Protein AF-V5GHU6-F1 (afdb_monomer)

Mean predicted aligned error: 16.58 Å

Nearest PDB structures (foldseek):
  4jyo-assembly1_X  TM=9.599E-01  e=1.007E-04  Homo sapiens
  8vgp-assembly1_A  TM=9.222E-01  e=4.094E-04  Homo sapiens
  4jzc-assembly1_A  TM=9.199E-01  e=6.818E-04  Homo sapiens
  1z3u-assembly4_D  TM=8.902E-01  e=5.631E-04  Homo sapiens
  1lwu-assembly1_B  TM=5.736E-01  e=3.869E-05  Petromyzon marinus

Radius of gyration: 24.35 Å; Cα contacts (8 Å, |Δi|>4): 112; chains: 1; bounding box: 79×39×60 Å

Organism: Anoplophora glabripennis (NCBI:txid217634)

Solvent-accessible surface area (backbone atoms only — not comparable to full-atom values): 7922 Å² total; per-residue (Å²): 118,66,67,63,52,51,51,53,50,50,54,50,50,53,53,49,53,53,51,51,53,50,53,54,53,53,59,64,66,67,61,71,80,80,75,76,76,82,77,68,59,84,60,90,56,95,90,52,90,57,83,59,77,68,74,73,76,78,78,69,82,79,55,37,55,42,32,45,50,41,36,74,72,68,50,64,68,63,44,78,44,66,27,32,39,96,86,51,93,62,68,45,79,37,46,28,40,30,68,67,93,79,29,26,42,67,55,89,79,88,84,88,81,74,87,68,90,78,94,65,80,91,131

Sequence (123 aa):
FEKTKLEYINTKVQSIENMLKNIQAENKKSSLKVDGEVTCLKEETLGVRRSTCSKPPKSEKSYPKNCKEILRNGNNVSGIYDILPKYAEEPFPVLCDMEIKGGGWTHFQKRFDGSQDFYLGWR

Foldseek 3Di:
DVVVVVVVVVVVVVVVVVVVVVVVVVVVVPPPPPPPDQDFDFDDDDPDGDTDRDDDPPPPPQFAQFLQSVVVVVDQDWDWGWHDHPPDPDTDIFTWHRDPPNTRDTDPDDDDPPPDDPPDDDD

pLDDT: mean 79.35, std 19.79, range [37.47, 97.69]

InterPro domains:
  IPR002181 Fibrinogen, alpha/beta/gamma chain, C-terminal globular domain [PF00147] (64-122)
  IPR002181 Fibrinogen, alpha/beta/gamma chain, C-terminal globular domain [PS51406] (58-123)
  IPR014716 Fibrinogen, alpha/beta/gamma chain, C-terminal globular, subdomain 1 [G3DSA:3.90.215.10] (7-123)
  IPR036056 Fibrinogen-like, C-terminal [SSF56496] (60-123)
  IPR037579 Fibrinogen/angiopoietin-like [PTHR47221] (13-123)

Structure (mmCIF, N/CA/C/O backbone):
data_AF-V5GHU6-F1
#
_entry.id   AF-V5GHU6-F1
#
loop_
_atom_site.group_PDB
_atom_site.id
_atom_site.type_symbol
_atom_site.label_atom_id
_atom_site.label_alt_id
_atom_site.label_comp_id
_atom_site.label_asym_id
_atom_site.label_entity_id
_atom_site.label_seq_id
_atom_site.pdbx_PDB_ins_code
_atom_site.Cartn_x
_atom_site.Cartn_y
_atom_site.Cartn_z
_atom_site.occupancy
_atom_site.B_iso_or_equiv
_atom_site.auth_seq_id
_atom_site.auth_comp_id
_atom_site.auth_asym_id
_atom_site.auth_atom_id
_atom_site.pdbx_PDB_model_num
ATOM 1 N N . PHE A 1 1 ? -35.943 26.675 1.323 1.00 55.94 1 PHE A N 1
ATOM 2 C CA . PHE A 1 1 ? -35.058 25.870 0.456 1.00 55.94 1 PHE A CA 1
ATOM 3 C C . PHE A 1 1 ? -33.567 26.158 0.669 1.00 55.94 1 PHE A C 1
ATOM 5 O O . PHE A 1 1 ? -32.801 25.208 0.726 1.00 55.94 1 PHE A O 1
ATOM 12 N N . GLU A 1 2 ? -33.120 27.410 0.850 1.00 59.25 2 GLU A N 1
ATOM 13 C CA . GLU A 1 2 ? -31.698 27.705 1.154 1.00 59.25 2 GLU A CA 1
ATOM 14 C C . GLU A 1 2 ? -31.262 27.360 2.585 1.00 59.25 2 GLU A C 1
ATOM 16 O O . GLU A 1 2 ? -30.179 26.810 2.771 1.00 59.25 2 GLU A O 1
ATOM 21 N N . LYS A 1 3 ? -32.116 27.603 3.592 1.00 59.09 3 LYS A N 1
ATOM 22 C CA . LYS A 1 3 ? -31.799 27.314 5.005 1.00 59.09 3 LYS A CA 1
ATOM 23 C C . LYS A 1 3 ? -31.449 25.839 5.248 1.00 59.09 3 LYS A C 1
ATOM 25 O O . LYS A 1 3 ? -30.462 25.548 5.908 1.00 59.09 3 LYS A O 1
ATOM 30 N N . THR A 1 4 ? -32.164 24.922 4.599 1.00 76.38 4 THR A N 1
ATOM 31 C CA . THR A 1 4 ? -31.916 23.473 4.684 1.00 76.38 4 THR A CA 1
ATOM 32 C C . THR A 1 4 ? -30.618 23.043 3.996 1.00 76.38 4 THR A C 1
ATOM 34 O O . THR A 1 4 ? -29.968 22.095 4.429 1.00 76.38 4 THR A O 1
ATOM 37 N N . LYS A 1 5 ? -30.197 23.742 2.931 1.00 83.56 5 LYS A N 1
ATOM 38 C CA . LYS A 1 5 ? -28.916 23.475 2.259 1.00 83.56 5 LYS A CA 1
ATOM 39 C C . LYS A 1 5 ? -27.741 23.978 3.099 1.00 83.56 5 LYS A C 1
ATOM 41 O O . LYS A 1 5 ? -26.719 23.305 3.166 1.00 83.56 5 LYS A O 1
ATOM 46 N N . LEU A 1 6 ? -27.907 25.120 3.767 1.00 85.00 6 LEU A N 1
ATOM 47 C CA . LEU A 1 6 ? -26.911 25.667 4.686 1.00 85.00 6 LEU A CA 1
ATOM 48 C C . LEU A 1 6 ? -26.750 24.791 5.937 1.00 85.00 6 LEU A C 1
ATOM 50 O O . LEU A 1 6 ? -25.629 24.518 6.348 1.00 85.00 6 LEU A O 1
ATOM 54 N N . GLU A 1 7 ? -27.846 24.271 6.489 1.00 87.06 7 GLU A N 1
ATOM 55 C CA . GLU A 1 7 ? -27.813 23.286 7.579 1.00 87.06 7 GLU A CA 1
ATOM 56 C C . GLU A 1 7 ? -27.128 21.980 7.151 1.00 87.06 7 GLU A C 1
ATOM 58 O O . GLU A 1 7 ? -26.294 21.443 7.882 1.00 87.06 7 GLU A O 1
ATOM 63 N N . TYR A 1 8 ? -27.397 21.496 5.936 1.00 82.69 8 TYR A N 1
ATOM 64 C CA . TYR A 1 8 ? -26.708 20.328 5.384 1.00 82.69 8 TYR A CA 1
ATOM 65 C C . TYR A 1 8 ? -25.201 20.568 5.197 1.00 82.69 8 TYR A C 1
ATOM 67 O O . TYR A 1 8 ? -24.385 19.712 5.526 1.00 82.69 8 TYR A O 1
ATOM 75 N N . ILE A 1 9 ? -24.805 21.746 4.717 1.00 92.31 9 ILE A N 1
ATOM 76 C CA . ILE A 1 9 ? -23.388 22.107 4.596 1.00 92.31 9 ILE A CA 1
ATOM 77 C C . ILE A 1 9 ? -22.741 22.203 5.982 1.00 92.31 9 ILE A C 1
ATOM 79 O O . ILE A 1 9 ? -21.690 21.608 6.195 1.00 92.31 9 ILE A O 1
ATOM 83 N N . ASN A 1 10 ? -23.386 22.859 6.947 1.00 87.69 10 ASN A N 1
ATOM 84 C CA . ASN A 1 10 ? -22.852 23.010 8.302 1.00 87.69 10 ASN A CA 1
ATOM 85 C C . ASN A 1 10 ? -22.694 21.662 9.017 1.00 87.69 10 ASN A C 1
ATOM 87 O O . ASN A 1 10 ? -21.665 21.416 9.640 1.00 87.69 10 ASN A O 1
ATOM 91 N N . THR A 1 11 ? -23.661 20.753 8.875 1.00 91.12 11 THR A N 1
ATOM 92 C CA . THR A 1 11 ? -23.559 19.394 9.435 1.00 91.12 11 THR A CA 1
ATOM 93 C C . THR A 1 11 ? -22.432 18.586 8.784 1.00 91.12 11 THR A C 1
ATOM 95 O O . THR A 1 11 ? -21.714 17.858 9.473 1.00 91.12 11 THR A O 1
ATOM 98 N N . LYS A 1 12 ? -22.200 18.749 7.474 1.00 93.56 12 LYS A N 1
ATOM 99 C CA . LYS A 1 12 ? -21.057 18.131 6.783 1.00 93.56 12 LYS A CA 1
ATOM 100 C C . LYS A 1 12 ? -19.718 18.732 7.209 1.00 93.56 12 LYS A C 1
ATOM 102 O O . LYS A 1 12 ? -18.782 17.973 7.441 1.00 93.56 12 LYS A O 1
ATOM 107 N N . VAL A 1 13 ? -19.633 20.052 7.376 1.00 95.06 13 VAL A N 1
ATOM 108 C CA . VAL A 1 13 ? -18.430 20.738 7.878 1.00 95.06 13 VAL A CA 1
ATOM 109 C C . VAL A 1 13 ? -18.094 20.268 9.293 1.00 95.06 13 VAL A C 1
ATOM 111 O O . VAL A 1 1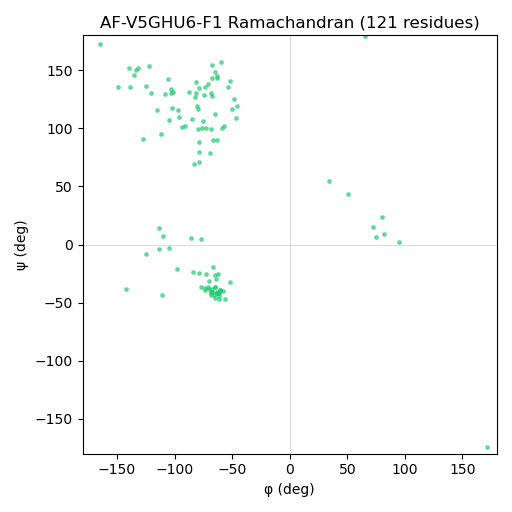3 ? -16.967 19.850 9.535 1.00 95.06 13 VAL A O 1
ATOM 114 N N . GLN A 1 14 ? -19.076 20.200 10.194 1.00 90.25 14 GLN A N 1
ATOM 115 C CA . GLN A 1 14 ? -18.879 19.690 11.557 1.00 90.25 14 GLN A CA 1
ATOM 116 C C . GLN A 1 14 ? -18.411 18.228 11.575 1.00 90.25 14 GLN A C 1
ATOM 118 O O . GLN A 1 14 ? -17.552 17.848 12.369 1.00 90.25 14 GLN A O 1
ATOM 123 N N . SER A 1 15 ? -18.943 17.392 10.678 1.00 92.38 15 SER A N 1
ATOM 124 C CA . SER A 1 15 ? -18.485 16.008 10.527 1.00 92.38 15 SER A CA 1
ATOM 125 C C . SER A 1 15 ? -17.021 15.934 10.072 1.00 92.38 15 SER A C 1
ATOM 127 O O . SER A 1 15 ? -16.260 15.132 10.616 1.00 92.38 15 SER A O 1
ATOM 129 N N . ILE A 1 16 ? -16.609 16.797 9.138 1.00 93.44 16 ILE A N 1
ATOM 130 C CA . ILE A 1 16 ? -15.219 16.899 8.671 1.00 93.44 16 ILE A CA 1
ATOM 131 C C . ILE A 1 16 ? -14.298 17.399 9.792 1.00 93.44 16 ILE A C 1
ATOM 133 O O . ILE A 1 16 ? -13.237 16.819 10.011 1.00 93.44 16 ILE A O 1
ATOM 137 N N . GLU A 1 17 ? -14.709 18.414 10.552 1.00 94.19 17 GLU A N 1
ATOM 138 C CA . GLU A 1 17 ? -13.943 18.934 11.693 1.00 94.19 17 GLU A CA 1
ATOM 139 C C . GLU A 1 17 ? -13.725 17.875 12.778 1.00 94.19 17 GLU A C 1
ATOM 141 O O . GLU A 1 17 ? -12.642 17.782 13.357 1.00 94.19 17 GLU A O 1
ATOM 146 N N . ASN A 1 18 ? -14.731 17.039 13.039 1.00 88.00 18 ASN A N 1
ATOM 147 C CA . ASN A 1 18 ? -14.615 15.952 14.007 1.00 88.00 18 ASN A CA 1
ATOM 148 C C . ASN A 1 18 ? -13.677 14.844 13.512 1.00 88.00 18 ASN A C 1
ATOM 150 O O . ASN A 1 18 ? -12.875 14.332 14.293 1.00 88.00 18 ASN A O 1
ATOM 154 N N . MET A 1 19 ? -13.708 14.523 12.215 1.00 87.94 19 MET A N 1
ATOM 155 C CA . MET A 1 19 ? -12.727 13.609 11.621 1.00 87.94 19 MET A CA 1
ATOM 156 C C . MET A 1 19 ? -11.302 14.177 11.701 1.00 87.94 19 MET A C 1
ATOM 158 O O . MET A 1 19 ? -10.384 13.455 12.083 1.00 87.94 19 MET A O 1
ATOM 162 N N . LEU A 1 20 ? -11.113 15.477 11.443 1.00 91.62 20 LEU A N 1
ATOM 163 C CA . LEU A 1 20 ? -9.809 16.142 11.569 1.00 91.62 20 LEU A CA 1
ATOM 164 C C . LEU A 1 20 ? -9.269 16.107 13.004 1.00 91.62 20 LEU A C 1
ATOM 166 O O . LEU A 1 20 ? -8.085 15.833 13.202 1.00 91.62 20 LEU A O 1
ATOM 170 N N . LYS A 1 21 ? -10.123 16.326 14.011 1.00 88.25 21 LYS A N 1
ATOM 171 C CA . LYS A 1 21 ? -9.736 16.226 15.430 1.00 88.25 21 LYS A CA 1
ATOM 172 C C . LYS A 1 21 ? -9.250 14.823 15.794 1.00 88.25 21 LYS A C 1
ATOM 174 O O . LYS A 1 21 ? -8.258 14.692 16.510 1.00 88.25 21 LYS A O 1
ATOM 179 N N . ASN A 1 22 ? -9.900 13.786 15.269 1.00 78.00 22 ASN A N 1
ATOM 180 C CA . ASN A 1 22 ? -9.503 12.400 15.513 1.00 78.00 22 ASN A CA 1
ATOM 181 C C . ASN A 1 22 ? -8.159 12.071 14.844 1.00 78.00 22 ASN A C 1
ATOM 183 O O . ASN A 1 22 ? -7.273 11.534 15.504 1.00 78.00 22 ASN A O 1
ATOM 187 N N . ILE A 1 23 ? -7.950 12.500 13.595 1.00 80.62 23 ILE A N 1
ATOM 188 C CA . ILE A 1 23 ? -6.672 12.326 12.879 1.00 80.62 23 ILE A CA 1
ATOM 189 C C . ILE A 1 23 ? -5.525 13.048 13.610 1.00 80.62 23 ILE A C 1
ATOM 191 O O . ILE A 1 23 ? -4.426 12.513 13.757 1.00 80.62 23 ILE A O 1
ATOM 195 N N . GLN A 1 24 ? -5.763 14.260 14.120 1.00 84.56 24 GLN A N 1
ATOM 196 C CA . GLN A 1 24 ? -4.772 14.991 14.920 1.00 84.56 24 GLN A CA 1
ATOM 197 C C . GLN A 1 24 ? -4.452 14.285 16.247 1.00 84.56 24 GLN A C 1
ATOM 199 O O . GLN A 1 24 ? -3.296 14.279 16.677 1.00 84.56 24 GLN A O 1
ATOM 204 N N . ALA A 1 25 ? -5.447 13.667 16.889 1.00 72.25 25 ALA A N 1
ATOM 205 C CA . ALA A 1 25 ? -5.247 12.889 18.109 1.00 72.25 25 ALA A CA 1
ATOM 206 C C . ALA A 1 25 ? -4.436 11.604 17.852 1.00 72.25 25 ALA A C 1
ATOM 208 O O . ALA A 1 25 ? -3.565 11.259 18.654 1.00 72.25 25 ALA A O 1
ATOM 209 N N . GLU A 1 26 ? -4.660 10.936 16.719 1.00 67.31 26 GLU A N 1
ATOM 210 C CA . GLU A 1 26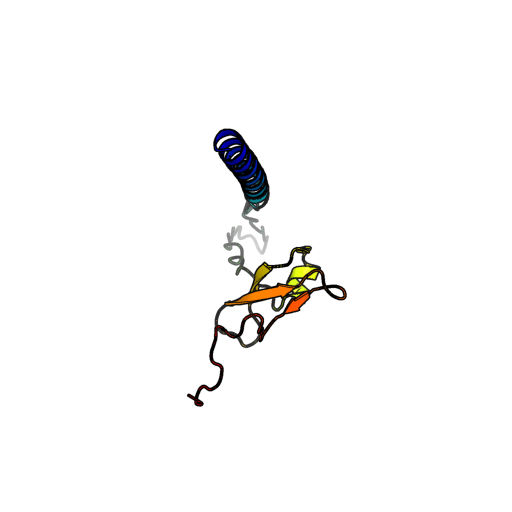 ? -3.901 9.752 16.300 1.00 67.31 26 GLU A CA 1
ATOM 211 C C . GLU A 1 26 ? -2.445 10.093 15.947 1.00 67.31 26 GLU A C 1
ATOM 213 O O . GLU A 1 26 ? -1.526 9.426 16.426 1.00 67.31 26 GLU A O 1
ATOM 218 N N . ASN A 1 27 ? -2.206 11.206 15.247 1.00 60.78 27 ASN A N 1
ATOM 219 C CA . ASN A 1 27 ? -0.854 11.703 14.956 1.00 60.78 27 ASN A CA 1
ATOM 220 C C . ASN A 1 27 ? -0.075 12.123 16.218 1.00 60.78 27 ASN A C 1
ATOM 222 O O . ASN A 1 27 ? 1.153 12.063 16.251 1.00 60.78 27 ASN A O 1
ATOM 226 N N . LYS A 1 28 ? -0.766 12.508 17.300 1.00 62.38 28 LYS A N 1
ATOM 227 C CA . LYS A 1 28 ? -0.132 12.768 18.605 1.00 62.38 28 LYS A CA 1
ATOM 228 C C . LYS A 1 28 ? 0.317 11.474 19.298 1.00 62.38 28 LYS A C 1
ATOM 230 O O . LYS A 1 28 ? 1.255 11.501 20.093 1.00 62.38 28 LYS A O 1
ATOM 235 N N . LYS A 1 29 ? -0.327 10.344 18.985 1.00 59.97 29 LYS A N 1
ATOM 236 C CA . LYS A 1 29 ? -0.016 9.012 19.526 1.00 59.97 29 LYS A CA 1
ATOM 237 C C . LYS A 1 29 ? 1.116 8.314 18.758 1.00 59.97 29 LYS A C 1
ATOM 239 O O . LYS A 1 29 ? 1.805 7.486 19.343 1.00 59.97 29 LYS A O 1
ATOM 244 N N . SER A 1 30 ? 1.351 8.685 17.494 1.00 47.91 30 SER A N 1
ATOM 245 C CA . SER A 1 30 ? 2.454 8.176 16.662 1.00 47.91 30 SER A CA 1
ATOM 246 C C . SER A 1 30 ? 3.778 8.930 16.830 1.00 47.91 30 SER A C 1
ATOM 248 O O . SER A 1 30 ? 4.742 8.614 16.130 1.00 47.91 30 SER A O 1
ATOM 250 N N . SER A 1 31 ? 3.871 9.882 17.769 1.00 40.56 31 SER A N 1
ATOM 251 C CA . SER A 1 31 ? 5.173 10.303 18.291 1.00 40.56 31 SER A CA 1
ATOM 252 C C . SER A 1 31 ? 5.741 9.148 19.116 1.00 40.56 31 SER A C 1
ATOM 254 O O . SER A 1 31 ? 5.635 9.098 20.342 1.00 40.56 31 SER A O 1
ATOM 256 N N . LEU A 1 32 ? 6.286 8.160 18.402 1.00 38.47 32 LEU A N 1
ATOM 257 C CA . LEU A 1 32 ? 7.293 7.254 18.919 1.00 38.47 32 LEU A CA 1
ATOM 258 C C . LEU A 1 32 ? 8.327 8.126 19.623 1.00 38.47 32 LEU A C 1
ATOM 260 O O . LEU A 1 32 ? 9.072 8.866 18.980 1.00 38.47 32 LEU A O 1
ATOM 264 N N . LYS A 1 33 ? 8.342 8.054 20.952 1.00 38.16 33 LYS A N 1
ATOM 265 C CA . LYS A 1 33 ? 9.458 8.538 21.747 1.00 38.16 33 LYS A CA 1
ATOM 266 C C . LYS A 1 33 ? 10.691 7.788 21.262 1.00 38.16 33 LYS A C 1
ATOM 268 O O . LYS A 1 33 ? 10.876 6.620 21.591 1.00 38.16 33 LYS A O 1
ATOM 273 N N . VAL A 1 34 ? 11.519 8.439 20.457 1.00 39.75 34 VAL A N 1
ATOM 274 C CA . VAL A 1 34 ? 12.909 8.017 20.301 1.00 39.75 34 VAL A CA 1
ATOM 275 C C . VAL A 1 34 ? 13.655 8.637 21.475 1.00 39.75 34 VAL A C 1
ATOM 277 O O . VAL A 1 34 ? 14.434 9.571 21.317 1.00 39.75 34 VAL A O 1
ATOM 280 N N . ASP A 1 35 ? 13.370 8.135 22.676 1.00 37.47 35 ASP A N 1
ATOM 281 C CA . ASP A 1 35 ? 14.224 8.377 23.832 1.00 37.47 35 ASP A CA 1
ATOM 282 C C . ASP A 1 35 ? 15.397 7.406 23.669 1.00 37.47 35 ASP A C 1
ATOM 284 O O . ASP A 1 35 ? 15.403 6.291 24.185 1.00 37.47 35 ASP A O 1
ATOM 288 N N . GLY A 1 36 ? 16.345 7.785 22.809 1.00 44.00 36 GLY A N 1
ATOM 289 C CA . GLY A 1 36 ? 17.577 7.039 22.602 1.00 44.00 36 GLY A CA 1
ATOM 290 C C . GLY A 1 36 ? 18.426 7.105 23.864 1.00 44.00 36 GLY A C 1
ATOM 291 O O . GLY A 1 36 ? 19.236 8.017 24.018 1.00 44.00 36 GLY A O 1
ATOM 292 N N . GLU A 1 37 ? 18.242 6.151 24.770 1.00 44.75 37 GLU A N 1
ATOM 293 C CA . GLU A 1 37 ? 19.165 5.925 25.873 1.00 44.75 37 GLU A CA 1
ATOM 294 C C . GLU A 1 37 ? 20.506 5.469 25.280 1.00 44.75 37 GLU A C 1
ATOM 296 O O . GLU A 1 37 ? 20.618 4.409 24.663 1.00 44.75 37 GLU A O 1
ATOM 301 N N . VAL A 1 38 ? 21.534 6.313 25.395 1.00 48.22 38 VAL A N 1
ATOM 302 C CA . VAL A 1 38 ? 22.900 5.955 25.004 1.00 48.22 38 VAL A CA 1
ATOM 303 C C . VAL A 1 38 ? 23.394 4.898 25.989 1.00 48.22 38 VAL A C 1
ATOM 305 O O . VAL A 1 38 ? 23.814 5.216 27.099 1.00 48.22 38 VAL A O 1
ATOM 308 N N . THR A 1 39 ? 23.341 3.627 25.601 1.00 50.19 39 THR A N 1
ATOM 309 C CA . THR A 1 39 ? 23.863 2.536 26.427 1.00 50.19 39 THR A CA 1
ATOM 310 C C . THR A 1 39 ? 25.381 2.462 26.279 1.00 50.19 39 THR A C 1
ATOM 312 O O . THR A 1 39 ? 25.902 1.904 25.312 1.00 50.19 39 THR A O 1
ATOM 315 N N . CYS A 1 40 ? 26.113 3.026 27.237 1.00 52.41 40 CYS A N 1
ATOM 316 C CA . CYS A 1 40 ? 27.557 2.834 27.344 1.00 52.41 40 CYS A CA 1
ATOM 317 C C . CYS A 1 40 ? 27.844 1.428 27.894 1.00 52.41 40 CYS A C 1
ATOM 319 O O . CYS A 1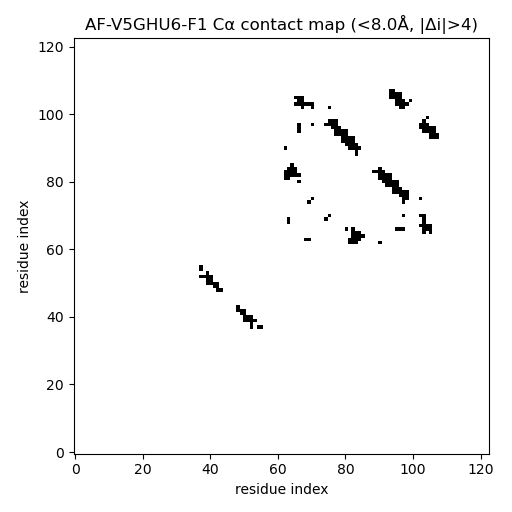 40 ? 27.664 1.186 29.089 1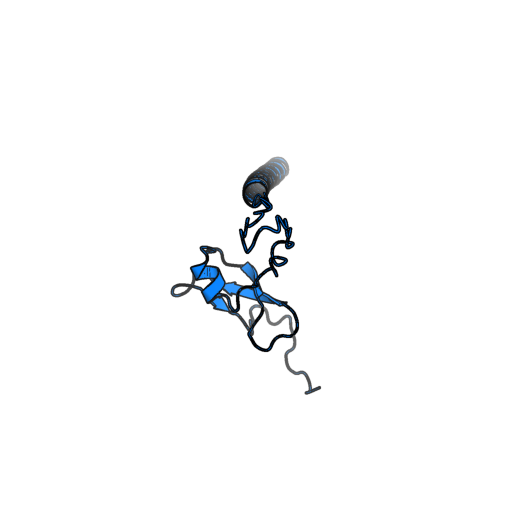.00 52.41 40 CYS A O 1
ATOM 321 N N . LEU A 1 41 ? 28.303 0.505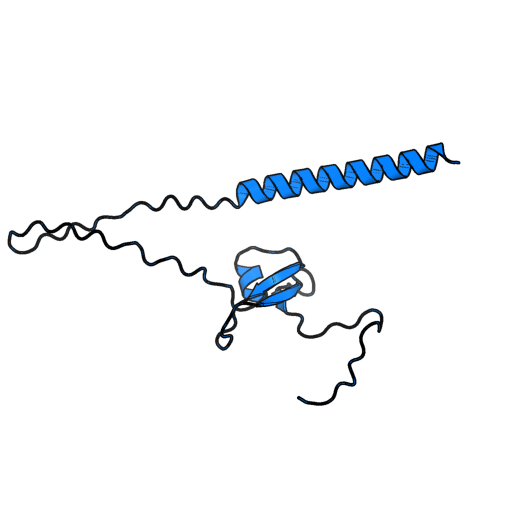 27.044 1.00 51.16 41 LEU A N 1
ATOM 322 C CA . LEU A 1 41 ? 28.837 -0.776 27.511 1.00 51.16 41 LEU A CA 1
ATOM 323 C C . LEU A 1 41 ? 30.151 -0.518 28.261 1.00 51.16 41 LEU A C 1
ATOM 325 O O . LEU A 1 41 ? 31.043 0.169 27.763 1.00 51.16 41 LEU A O 1
ATOM 329 N N . LYS A 1 42 ? 30.255 -1.043 29.483 1.00 56.50 42 LYS A N 1
ATOM 330 C CA . LYS A 1 42 ? 31.499 -1.049 30.258 1.00 56.50 42 LYS A CA 1
ATOM 331 C C . LYS A 1 42 ? 32.169 -2.402 30.031 1.00 56.50 42 LYS A C 1
ATOM 333 O O . LYS A 1 42 ? 31.661 -3.401 30.527 1.00 56.50 42 LYS A O 1
ATOM 338 N N . GLU A 1 43 ? 33.282 -2.439 29.307 1.00 53.62 43 GLU A N 1
ATOM 339 C CA . GLU A 1 43 ? 34.152 -3.620 29.255 1.00 53.62 43 GLU A CA 1
ATOM 340 C C . GLU A 1 43 ? 35.369 -3.397 30.157 1.00 53.62 43 GLU A C 1
ATOM 342 O O . GLU A 1 43 ? 36.015 -2.348 30.103 1.00 53.62 43 GLU A O 1
ATOM 347 N N . GLU A 1 44 ? 35.675 -4.374 31.012 1.00 53.41 44 GLU A N 1
ATOM 348 C CA . GLU A 1 44 ? 36.826 -4.339 31.913 1.00 53.41 44 GLU A CA 1
ATOM 349 C C . GLU A 1 44 ? 37.839 -5.401 31.468 1.00 53.41 44 GLU A C 1
ATOM 351 O O . GLU A 1 44 ? 37.731 -6.577 31.801 1.00 53.41 44 GLU A O 1
ATOM 356 N N . THR A 1 45 ? 38.829 -4.987 30.674 1.00 54.09 45 THR A N 1
ATOM 357 C CA . THR A 1 45 ? 39.961 -5.838 30.278 1.00 54.09 45 THR A CA 1
ATOM 358 C C . THR A 1 45 ? 41.276 -5.214 30.732 1.00 54.09 45 THR A C 1
ATOM 360 O O . THR A 1 45 ? 41.516 -4.035 30.465 1.00 54.09 45 THR A O 1
ATOM 363 N N . LEU A 1 46 ? 42.116 -6.015 31.402 1.00 52.25 46 LEU A N 1
ATOM 364 C CA . LEU A 1 46 ? 43.523 -5.748 31.754 1.00 52.25 46 LEU A CA 1
ATOM 365 C C . LEU A 1 46 ? 43.843 -4.269 32.060 1.00 52.25 46 LEU A C 1
ATOM 367 O O . LEU A 1 46 ? 44.737 -3.668 31.469 1.00 52.25 46 LEU A O 1
ATOM 371 N N . GLY A 1 47 ? 43.091 -3.682 32.996 1.00 53.62 47 GLY A N 1
ATOM 372 C CA . GLY A 1 47 ? 43.426 -2.403 33.632 1.00 53.62 47 GLY A CA 1
ATOM 373 C C . GLY A 1 47 ? 43.213 -1.133 32.801 1.00 53.62 47 GLY A C 1
ATOM 374 O O . GLY A 1 47 ? 43.561 -0.052 33.273 1.00 53.62 47 GLY A O 1
ATOM 375 N N . VAL A 1 48 ? 42.619 -1.208 31.605 1.00 44.28 48 VAL A N 1
ATOM 376 C CA . VAL A 1 48 ? 42.331 -0.021 30.781 1.00 44.28 48 VAL A CA 1
ATOM 377 C C . VAL A 1 48 ? 40.838 0.306 30.840 1.00 44.28 48 VAL A C 1
ATOM 379 O O . VAL A 1 48 ? 40.023 -0.376 30.228 1.00 44.28 48 VAL A O 1
ATOM 382 N N . ARG A 1 49 ? 40.459 1.383 31.544 1.00 49.47 49 ARG A N 1
ATOM 383 C CA . ARG A 1 49 ? 39.083 1.911 31.508 1.00 49.47 49 ARG A CA 1
ATOM 384 C C . ARG A 1 49 ? 38.866 2.673 30.205 1.00 49.47 49 ARG A C 1
ATOM 386 O O . ARG A 1 49 ? 39.285 3.822 30.087 1.00 49.47 49 ARG A O 1
ATOM 393 N N . ARG A 1 50 ? 38.218 2.045 29.225 1.00 55.75 50 ARG A N 1
ATOM 394 C CA . ARG A 1 50 ? 37.862 2.692 27.957 1.00 55.75 50 ARG A CA 1
ATOM 395 C C . ARG A 1 50 ? 36.341 2.758 27.839 1.00 55.75 50 ARG A C 1
ATOM 397 O O . ARG A 1 50 ? 35.680 1.731 27.792 1.00 55.75 50 ARG A O 1
ATOM 404 N N . SER A 1 51 ? 35.777 3.964 27.816 1.00 57.12 51 SER A N 1
ATOM 405 C CA . SER A 1 51 ? 34.357 4.169 27.512 1.00 57.12 51 SER A CA 1
ATOM 406 C C . SER A 1 51 ? 34.203 4.378 26.009 1.00 57.12 51 SER A C 1
ATOM 408 O O . SER A 1 51 ? 34.510 5.455 25.497 1.00 57.12 51 SER A O 1
ATOM 410 N N . THR A 1 52 ? 33.761 3.353 25.285 1.00 51.00 52 THR A N 1
ATOM 411 C CA . THR A 1 52 ? 33.419 3.488 23.866 1.00 51.00 52 THR A CA 1
ATOM 412 C C . THR A 1 52 ? 31.930 3.776 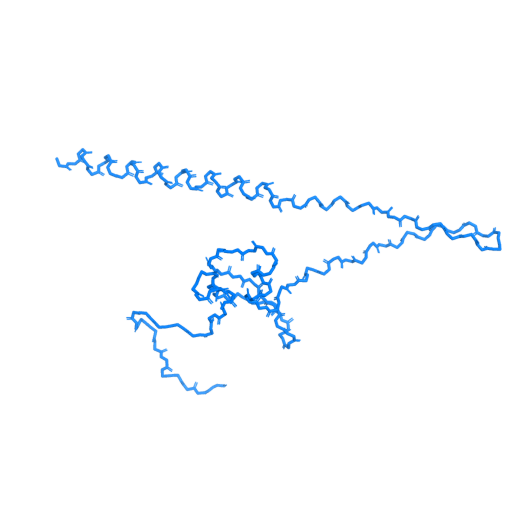23.742 1.00 51.00 52 THR A C 1
ATOM 414 O O . THR A 1 52 ? 31.102 2.876 23.852 1.00 51.00 52 THR A O 1
ATOM 417 N N . CYS A 1 53 ? 31.584 5.043 23.517 1.00 52.31 53 CYS A N 1
ATOM 418 C CA . CYS A 1 53 ? 30.230 5.431 23.139 1.00 52.31 53 CYS A CA 1
ATOM 419 C C . CYS A 1 53 ? 30.052 5.144 21.644 1.00 52.31 53 CYS A C 1
ATOM 421 O O . CYS A 1 53 ? 30.336 5.994 20.799 1.00 52.31 53 CYS A O 1
ATOM 423 N N . SER A 1 54 ? 29.631 3.932 21.294 1.00 54.28 54 SER A N 1
ATOM 424 C CA . SER A 1 54 ? 29.125 3.663 19.952 1.00 54.28 54 SER A CA 1
ATOM 425 C C . SER A 1 54 ? 27.794 4.399 19.793 1.00 54.28 54 SER A C 1
ATOM 427 O O . SER A 1 54 ? 26.910 4.307 20.645 1.00 54.28 54 SER A O 1
ATOM 429 N N . LYS A 1 55 ? 27.640 5.158 18.699 1.00 47.31 55 LYS A N 1
ATOM 430 C CA . LYS A 1 55 ? 26.304 5.607 18.285 1.00 47.31 55 LYS A CA 1
ATOM 431 C C . LYS A 1 55 ? 25.426 4.352 18.186 1.00 47.31 55 LYS A C 1
ATOM 433 O O . LYS A 1 55 ? 25.911 3.370 17.612 1.00 47.31 55 LYS A O 1
ATOM 438 N N . PRO A 1 56 ? 24.178 4.359 18.694 1.00 51.22 56 PRO A N 1
ATOM 439 C CA . PRO A 1 56 ? 23.255 3.287 18.355 1.00 51.22 56 PRO A CA 1
ATOM 440 C C . PRO A 1 56 ? 23.232 3.179 16.824 1.00 51.22 56 PRO A C 1
ATOM 442 O O . PRO A 1 56 ? 23.333 4.223 16.156 1.00 51.22 56 PRO A O 1
ATOM 445 N N . PRO A 1 57 ? 23.180 1.962 16.249 1.00 51.09 57 PRO A N 1
ATOM 446 C CA . PRO A 1 57 ? 23.007 1.829 14.810 1.00 51.09 57 PRO A CA 1
ATOM 447 C C . PRO A 1 57 ? 21.841 2.738 14.437 1.00 51.09 57 PRO A C 1
ATOM 449 O O . PRO A 1 57 ? 20.793 2.679 15.086 1.00 51.09 57 PRO A O 1
ATOM 452 N N . LYS A 1 58 ? 22.059 3.665 13.488 1.00 44.44 58 LYS A N 1
ATOM 453 C CA . LYS A 1 58 ? 20.968 4.484 12.948 1.00 44.44 58 LYS A CA 1
ATOM 454 C C . LYS A 1 58 ? 19.849 3.494 12.678 1.00 44.44 58 LYS A C 1
ATOM 456 O O . LYS A 1 58 ? 20.084 2.542 11.940 1.00 44.44 58 LYS A O 1
ATOM 461 N N . SER A 1 59 ? 18.701 3.659 13.331 1.00 53.06 59 SER A N 1
ATOM 462 C CA . SER A 1 59 ? 17.534 2.851 13.022 1.00 53.06 59 SER A CA 1
ATOM 463 C C . SER A 1 59 ? 17.185 3.195 11.581 1.00 53.06 59 SER A C 1
ATOM 465 O O . SER A 1 59 ? 16.503 4.188 11.317 1.00 53.06 59 SER A O 1
ATOM 467 N N . GLU A 1 60 ? 17.758 2.459 10.632 1.00 60.81 60 GLU A N 1
ATOM 468 C CA . GLU A 1 60 ? 17.273 2.431 9.270 1.00 60.81 60 GLU A CA 1
ATOM 469 C C . GLU A 1 60 ? 15.786 2.160 9.423 1.00 60.81 60 GLU A C 1
ATOM 471 O O . GLU A 1 60 ? 15.388 1.181 10.060 1.00 60.81 60 GLU A O 1
ATOM 476 N N . LYS A 1 61 ? 14.956 3.114 8.993 1.00 62.38 61 LYS A N 1
ATOM 477 C CA . LYS A 1 61 ? 13.512 2.917 9.001 1.00 62.38 61 LYS A CA 1
ATOM 478 C C . LYS A 1 61 ? 13.269 1.690 8.132 1.00 62.38 61 LYS A C 1
ATOM 480 O O . LYS A 1 61 ? 13.354 1.774 6.913 1.00 62.38 61 LYS A O 1
ATOM 485 N N . SER A 1 62 ? 13.060 0.543 8.771 1.00 85.62 62 SER A N 1
ATOM 486 C CA . SER A 1 62 ? 12.794 -0.706 8.079 1.00 85.62 62 SER A CA 1
ATOM 487 C C . SER A 1 62 ? 11.386 -0.604 7.523 1.00 85.62 62 SER A C 1
ATOM 489 O O . SER A 1 62 ? 10.411 -0.757 8.259 1.00 85.62 62 SER A O 1
ATOM 491 N N . TYR A 1 63 ? 11.276 -0.301 6.235 1.00 94.19 63 TYR A N 1
ATOM 492 C CA . TYR A 1 63 ? 9.993 -0.311 5.552 1.00 94.19 63 TYR A CA 1
ATOM 493 C C . TYR A 1 63 ? 9.462 -1.749 5.465 1.00 94.19 63 TYR A C 1
ATOM 495 O O . TYR A 1 63 ? 10.242 -2.689 5.279 1.00 94.19 63 TYR A O 1
ATOM 503 N N . PRO A 1 64 ? 8.144 -1.947 5.600 1.00 95.81 64 PRO A N 1
ATOM 504 C CA . PRO A 1 64 ? 7.535 -3.252 5.397 1.00 95.81 64 PRO A CA 1
ATOM 505 C C . PRO A 1 64 ? 7.686 -3.684 3.935 1.00 95.81 64 PRO A C 1
ATOM 507 O O . PRO A 1 64 ? 7.659 -2.864 3.020 1.00 95.81 64 PRO A O 1
ATOM 510 N N . LYS A 1 65 ? 7.808 -4.988 3.685 1.00 96.31 65 LYS A N 1
ATOM 511 C CA . LYS A 1 65 ? 8.053 -5.520 2.334 1.00 96.31 65 LYS A CA 1
ATOM 512 C C . LYS A 1 65 ? 6.801 -5.566 1.468 1.00 96.31 65 LYS A C 1
ATOM 514 O O . LYS A 1 65 ? 6.905 -5.643 0.247 1.00 96.31 65 LYS A O 1
ATOM 519 N N . ASN A 1 66 ? 5.626 -5.628 2.092 1.00 96.94 66 ASN A N 1
ATOM 520 C CA . ASN A 1 66 ? 4.327 -5.731 1.432 1.00 96.94 66 ASN A CA 1
ATOM 521 C C . ASN A 1 66 ? 3.179 -5.399 2.403 1.00 96.94 66 ASN A C 1
ATOM 523 O O . ASN A 1 66 ? 3.370 -5.287 3.616 1.00 96.94 66 ASN A O 1
ATOM 527 N N . CYS A 1 67 ? 1.958 -5.316 1.867 1.00 97.50 67 CYS A N 1
ATOM 528 C CA . CYS A 1 67 ? 0.748 -5.040 2.647 1.00 97.50 67 CYS A CA 1
ATOM 529 C C . CYS A 1 67 ? 0.442 -6.119 3.696 1.00 97.50 67 CYS A C 1
ATOM 531 O O . CYS A 1 67 ? -0.174 -5.824 4.719 1.00 97.50 67 CYS A O 1
ATOM 533 N N . LYS A 1 68 ? 0.901 -7.363 3.502 1.00 97.69 68 LYS A N 1
ATOM 534 C CA . LYS A 1 68 ? 0.704 -8.422 4.498 1.00 97.69 68 LYS A CA 1
ATOM 535 C C . LYS A 1 68 ? 1.554 -8.203 5.744 1.00 97.69 68 LYS A C 1
ATOM 537 O O . LYS A 1 68 ? 1.094 -8.478 6.847 1.00 97.69 68 LYS A O 1
ATOM 542 N N . GLU A 1 69 ? 2.772 -7.699 5.583 1.00 97.00 69 GLU A N 1
ATOM 543 C CA . GLU A 1 69 ? 3.629 -7.301 6.700 1.00 97.00 69 GLU A CA 1
ATOM 544 C C . GLU A 1 69 ? 3.058 -6.083 7.433 1.00 97.00 69 GLU A C 1
ATOM 546 O O . GLU A 1 69 ? 2.991 -6.092 8.659 1.00 97.00 69 GLU A O 1
ATOM 551 N N . ILE A 1 70 ? 2.532 -5.101 6.695 1.00 96.56 70 ILE A N 1
ATOM 552 C CA . ILE A 1 70 ? 1.814 -3.954 7.274 1.00 96.56 70 ILE A CA 1
ATOM 553 C C . ILE A 1 70 ? 0.645 -4.428 8.154 1.00 96.56 70 ILE A C 1
ATOM 555 O O . ILE A 1 70 ? 0.532 -3.992 9.304 1.00 96.56 70 ILE A O 1
ATOM 559 N N . LEU A 1 71 ? -0.163 -5.373 7.656 1.00 96.75 71 LEU A N 1
ATOM 560 C CA . LEU A 1 71 ? -1.269 -5.970 8.408 1.00 96.75 71 LEU A CA 1
ATOM 561 C C . LEU A 1 71 ? -0.791 -6.696 9.673 1.00 96.75 71 LEU A C 1
ATOM 563 O O . LEU A 1 71 ? -1.372 -6.532 10.744 1.00 96.75 71 LEU A O 1
ATOM 567 N N . ARG A 1 72 ? 0.289 -7.481 9.574 1.00 96.62 72 ARG A N 1
ATOM 568 C CA . ARG A 1 72 ? 0.886 -8.182 10.727 1.00 96.62 72 ARG A CA 1
ATOM 569 C C . ARG A 1 72 ? 1.436 -7.224 11.780 1.00 96.62 72 ARG A C 1
ATOM 571 O O . ARG A 1 72 ? 1.408 -7.561 12.958 1.00 96.62 72 ARG A O 1
ATOM 578 N N . ASN A 1 73 ? 1.879 -6.041 11.364 1.00 94.88 73 ASN A N 1
ATOM 579 C CA . ASN A 1 73 ? 2.342 -4.979 12.254 1.00 94.88 73 ASN A CA 1
ATOM 580 C C . ASN A 1 73 ? 1.182 -4.220 12.930 1.00 94.88 73 ASN A C 1
ATOM 582 O O . ASN A 1 73 ? 1.423 -3.248 13.640 1.00 94.88 73 ASN A O 1
ATOM 586 N N . GLY A 1 74 ? -0.069 -4.653 12.726 1.00 94.12 74 GLY A N 1
ATOM 587 C CA . GLY A 1 74 ? -1.254 -4.125 13.403 1.00 94.12 74 GLY A CA 1
ATOM 588 C C . GLY A 1 74 ? -1.999 -3.032 12.637 1.00 94.12 74 GLY A C 1
ATOM 589 O O . GLY A 1 74 ? -3.003 -2.533 13.135 1.00 94.12 74 GLY A O 1
ATOM 590 N N . ASN A 1 75 ? -1.556 -2.674 11.429 1.00 94.75 75 ASN A N 1
ATOM 591 C CA . ASN A 1 75 ? -2.262 -1.707 10.590 1.00 94.75 75 ASN A CA 1
ATOM 592 C C . ASN A 1 75 ? -3.364 -2.420 9.798 1.00 94.75 75 ASN A C 1
ATOM 594 O O . ASN A 1 75 ? -3.088 -3.163 8.860 1.00 94.75 75 ASN A O 1
ATOM 598 N N . ASN A 1 76 ? -4.615 -2.191 10.177 1.00 95.62 76 ASN A N 1
ATOM 599 C CA . ASN A 1 76 ? -5.791 -2.897 9.664 1.00 95.62 76 ASN A CA 1
ATOM 600 C C . ASN A 1 76 ? -6.739 -2.009 8.839 1.00 95.62 76 ASN A C 1
ATOM 602 O O . ASN A 1 76 ? -7.870 -2.408 8.581 1.00 95.62 76 ASN A O 1
ATOM 606 N N . VAL A 1 77 ? -6.286 -0.824 8.426 1.00 96.62 77 VAL A N 1
ATOM 607 C CA . VAL A 1 77 ? -7.069 0.134 7.634 1.00 96.62 77 VAL A CA 1
ATOM 608 C C . VAL A 1 77 ? -6.608 0.088 6.181 1.00 96.62 77 VAL A C 1
ATOM 610 O O . VAL A 1 77 ? -5.412 0.083 5.903 1.00 96.62 77 VAL A O 1
ATOM 613 N N . SER A 1 78 ? -7.546 0.038 5.238 1.00 97.44 78 SER A N 1
ATOM 614 C CA . SER A 1 78 ? -7.212 0.090 3.811 1.00 97.44 78 SER A CA 1
ATOM 615 C C . SER A 1 78 ? -6.724 1.491 3.420 1.00 97.44 78 SER A C 1
ATOM 617 O O . SER A 1 78 ? -7.291 2.495 3.847 1.00 97.44 78 SER A O 1
ATOM 619 N N . GLY A 1 79 ? -5.681 1.589 2.594 1.00 96.62 79 GLY A N 1
ATOM 620 C CA . GLY A 1 79 ? -5.075 2.882 2.270 1.00 96.62 79 GLY A CA 1
ATOM 621 C C . GLY A 1 79 ? -3.771 2.786 1.488 1.00 96.62 79 GLY A C 1
ATOM 622 O O . GLY A 1 79 ? -3.365 1.706 1.064 1.00 96.62 79 GLY A O 1
ATOM 623 N N . ILE A 1 80 ? -3.124 3.933 1.276 1.00 97.38 80 ILE A N 1
ATOM 624 C CA . ILE A 1 80 ? -1.802 4.004 0.647 1.00 97.38 80 ILE A CA 1
ATOM 625 C C . ILE A 1 80 ? -0.721 3.847 1.717 1.00 97.38 80 ILE A C 1
ATOM 627 O O . ILE A 1 80 ? -0.759 4.538 2.733 1.00 97.38 80 ILE A O 1
ATOM 631 N N . TYR A 1 81 ? 0.244 2.965 1.468 1.00 96.69 81 TYR A N 1
ATOM 632 C CA . TYR A 1 81 ? 1.378 2.706 2.352 1.00 96.69 81 TYR A CA 1
ATOM 633 C C . TYR A 1 81 ? 2.679 2.638 1.563 1.00 96.69 81 TYR A C 1
ATOM 635 O O . TYR A 1 81 ? 2.694 2.103 0.456 1.00 96.69 81 TYR A O 1
ATOM 643 N N . ASP A 1 82 ? 3.776 3.088 2.167 1.00 96.75 82 ASP A N 1
ATOM 644 C CA . ASP A 1 82 ? 5.111 2.902 1.602 1.00 96.75 82 ASP A CA 1
ATOM 645 C C . ASP A 1 82 ? 5.644 1.510 1.945 1.00 96.75 82 ASP A C 1
ATOM 647 O O . ASP A 1 82 ? 5.695 1.111 3.115 1.00 96.75 82 ASP A O 1
ATOM 651 N N . ILE A 1 83 ? 6.062 0.773 0.917 1.00 96.12 83 ILE A N 1
ATOM 652 C CA . ILE A 1 83 ? 6.699 -0.537 1.061 1.00 96.12 83 ILE A CA 1
ATOM 653 C C . ILE A 1 83 ? 8.081 -0.538 0.416 1.00 96.12 83 ILE A C 1
ATOM 655 O O . ILE A 1 83 ? 8.325 0.184 -0.547 1.00 96.12 83 ILE A O 1
ATOM 659 N N . LEU A 1 84 ? 8.970 -1.399 0.911 1.00 96.50 84 LEU A N 1
ATOM 660 C CA . LEU A 1 84 ? 10.270 -1.669 0.299 1.00 96.50 84 LEU A CA 1
ATOM 661 C C . LEU A 1 84 ? 10.444 -3.181 0.088 1.00 96.50 84 LEU A C 1
ATOM 663 O O . LEU A 1 84 ? 10.913 -3.901 0.977 1.00 96.50 84 LEU A O 1
ATOM 667 N N . PRO A 1 85 ? 10.036 -3.708 -1.078 1.00 95.00 85 PRO A N 1
ATOM 668 C CA . PRO A 1 85 ? 10.334 -5.079 -1.470 1.00 95.00 85 PRO A CA 1
ATOM 669 C C . PRO A 1 85 ? 11.846 -5.335 -1.548 1.00 95.00 85 PRO A C 1
ATOM 671 O O . PRO A 1 85 ? 12.633 -4.429 -1.789 1.00 95.00 85 PRO A O 1
ATOM 674 N N . LYS A 1 86 ? 12.259 -6.604 -1.431 1.00 90.50 86 LYS A N 1
ATOM 675 C CA . LYS A 1 86 ? 13.677 -7.023 -1.363 1.00 90.50 86 LYS A CA 1
ATOM 676 C C . LYS A 1 86 ? 14.578 -6.476 -2.485 1.00 90.50 86 LYS A C 1
ATOM 678 O O . LYS A 1 86 ? 15.771 -6.317 -2.261 1.00 90.50 86 LYS A O 1
ATOM 683 N N . TYR A 1 87 ? 14.027 -6.274 -3.677 1.00 91.31 87 TYR A N 1
ATOM 684 C CA . TYR A 1 87 ? 14.770 -5.858 -4.872 1.00 91.31 87 TYR A CA 1
ATOM 685 C C . TYR A 1 87 ? 14.449 -4.425 -5.306 1.00 91.31 87 TYR A C 1
ATOM 687 O O . TYR A 1 87 ? 14.850 -4.022 -6.391 1.00 91.31 87 TYR A O 1
ATOM 695 N N . ALA A 1 88 ? 13.689 -3.683 -4.501 1.00 93.19 88 ALA A N 1
ATOM 696 C CA . ALA A 1 88 ? 13.481 -2.266 -4.738 1.00 93.19 88 ALA A CA 1
ATOM 697 C C . ALA A 1 88 ? 14.681 -1.486 -4.193 1.00 93.19 88 ALA A C 1
ATOM 699 O O . ALA A 1 88 ? 15.199 -1.809 -3.125 1.00 93.19 88 ALA A O 1
ATOM 700 N N . GLU A 1 89 ? 15.118 -0.472 -4.934 1.00 93.94 89 GLU A N 1
ATOM 701 C CA . GLU A 1 89 ? 16.191 0.427 -4.497 1.00 93.94 89 GLU A CA 1
ATOM 702 C C . GLU A 1 89 ? 15.672 1.436 -3.468 1.00 93.94 89 GLU A C 1
ATOM 704 O O . GLU A 1 89 ? 16.354 1.746 -2.493 1.00 93.94 89 GLU A O 1
ATOM 709 N N . GLU A 1 90 ? 14.428 1.887 -3.650 1.00 94.31 90 GLU A N 1
ATOM 710 C CA . GLU A 1 90 ? 13.772 2.874 -2.800 1.00 94.31 90 GLU A CA 1
ATOM 711 C C . GLU A 1 90 ? 12.342 2.437 -2.434 1.00 94.31 90 GLU A C 1
ATOM 713 O O . GLU A 1 90 ? 11.693 1.718 -3.204 1.00 94.31 90 GLU A O 1
ATOM 718 N N . PRO A 1 91 ? 11.831 2.842 -1.255 1.00 95.44 91 PRO A N 1
ATOM 719 C CA . PRO A 1 91 ? 10.444 2.606 -0.881 1.00 95.44 91 PRO A CA 1
ATOM 720 C C . PRO A 1 91 ? 9.493 3.341 -1.822 1.00 95.44 91 PRO A C 1
ATOM 722 O O . PRO A 1 91 ? 9.774 4.461 -2.246 1.00 95.44 91 PRO A O 1
ATOM 725 N N . PHE A 1 92 ? 8.339 2.744 -2.100 1.00 95.69 92 PHE A N 1
ATOM 726 C CA . PHE A 1 92 ? 7.329 3.361 -2.954 1.00 95.69 92 PHE A CA 1
ATOM 727 C C . PHE A 1 92 ? 5.907 3.130 -2.425 1.00 95.69 92 PHE A C 1
ATOM 729 O O . PHE A 1 92 ? 5.649 2.110 -1.769 1.00 95.69 92 PHE A O 1
ATOM 736 N N . PRO A 1 93 ? 4.973 4.056 -2.719 1.00 96.56 93 PRO A N 1
ATOM 737 C CA . PRO A 1 93 ? 3.599 3.956 -2.258 1.00 96.56 93 PRO A CA 1
ATOM 738 C C . PRO A 1 93 ? 2.829 2.879 -3.025 1.00 96.56 93 PRO A C 1
ATOM 740 O O . PRO A 1 93 ? 2.865 2.808 -4.255 1.00 96.56 93 PRO A O 1
ATOM 743 N N . VAL A 1 94 ? 2.061 2.073 -2.297 1.00 97.12 94 VAL A N 1
ATOM 744 C CA . VAL A 1 94 ? 1.126 1.084 -2.844 1.00 97.12 94 VAL A CA 1
ATOM 745 C C . VAL A 1 94 ? -0.231 1.194 -2.175 1.00 97.12 94 VAL A C 1
ATOM 747 O O . VAL A 1 94 ? -0.337 1.554 -1.005 1.00 97.12 94 VAL A O 1
ATOM 750 N N . LEU A 1 95 ? -1.284 0.824 -2.901 1.00 96.75 95 LEU A N 1
ATOM 751 C CA . LEU A 1 95 ? -2.606 0.656 -2.312 1.00 96.75 95 LEU A CA 1
ATOM 752 C C . LEU A 1 95 ? -2.696 -0.711 -1.623 1.00 96.75 95 LEU A C 1
ATOM 754 O O . LEU A 1 95 ? -2.579 -1.755 -2.273 1.00 96.75 95 LEU A O 1
ATOM 758 N N . CYS A 1 96 ? -2.934 -0.687 -0.315 1.00 97.50 96 CYS A N 1
ATOM 759 C CA . CYS A 1 96 ? -3.203 -1.859 0.497 1.00 97.50 96 CYS A CA 1
ATOM 760 C C . CYS A 1 96 ? -4.689 -1.978 0.825 1.00 97.50 96 CYS A C 1
ATOM 762 O O . CYS A 1 96 ? -5.298 -1.040 1.338 1.00 97.50 96 CYS A O 1
ATOM 764 N N . ASP A 1 97 ? -5.241 -3.164 0.595 1.00 97.50 97 ASP A N 1
ATOM 765 C CA . ASP A 1 97 ? -6.560 -3.546 1.089 1.00 97.50 97 ASP A CA 1
ATOM 766 C C . ASP A 1 97 ? -6.388 -4.456 2.312 1.00 97.50 97 ASP A C 1
ATOM 768 O O . ASP A 1 97 ? -5.771 -5.530 2.246 1.00 97.50 97 ASP A O 1
ATOM 772 N N . MET A 1 98 ? -6.890 -3.980 3.452 1.00 97.38 98 MET A N 1
ATOM 773 C CA . MET A 1 98 ? -6.755 -4.636 4.754 1.00 97.38 98 MET A CA 1
ATOM 774 C C . MET A 1 98 ? -8.040 -5.322 5.218 1.00 97.38 98 MET A C 1
ATOM 776 O O . MET A 1 98 ? -8.032 -5.999 6.244 1.00 97.38 98 MET A O 1
ATOM 780 N N . GLU A 1 99 ? -9.123 -5.197 4.456 1.00 94.69 99 GLU A N 1
ATOM 781 C CA . GLU A 1 99 ? -10.467 -5.604 4.868 1.00 94.69 99 GLU A CA 1
ATOM 782 C C . GLU A 1 99 ? -10.948 -6.824 4.078 1.00 94.69 99 GLU A C 1
ATOM 784 O O . GLU A 1 99 ? -11.494 -7.779 4.640 1.00 94.69 99 GLU A O 1
ATOM 789 N N . ILE A 1 100 ? -10.716 -6.841 2.765 1.00 92.69 100 ILE A N 1
ATOM 790 C CA . ILE A 1 100 ? -11.268 -7.860 1.879 1.00 92.69 100 ILE A CA 1
ATOM 791 C C . ILE A 1 100 ? -10.525 -9.186 2.065 1.00 92.69 100 ILE A C 1
ATOM 793 O O . ILE A 1 100 ? -9.300 -9.276 1.976 1.00 92.69 100 ILE A O 1
ATOM 797 N N . LYS A 1 101 ? -11.286 -10.266 2.290 1.00 92.94 101 LYS A N 1
ATOM 798 C CA . LYS A 1 101 ? -10.786 -11.655 2.345 1.00 92.94 101 LYS A CA 1
ATOM 799 C C . LYS A 1 101 ? -9.577 -11.840 3.280 1.00 92.94 101 LYS A C 1
ATOM 801 O O . LYS A 1 101 ? -8.614 -12.519 2.932 1.00 92.94 101 LYS A O 1
ATOM 806 N N . GLY A 1 102 ? -9.625 -11.232 4.466 1.00 93.00 102 GLY A N 1
ATOM 807 C CA . GLY A 1 102 ? -8.570 -11.359 5.479 1.00 93.00 102 GLY A CA 1
ATOM 808 C C . GLY A 1 102 ? -7.362 -10.437 5.275 1.00 93.00 102 GLY A C 1
ATOM 809 O O . GLY A 1 102 ? -6.360 -10.597 5.980 1.00 93.00 102 GLY A O 1
ATOM 810 N N . GLY A 1 103 ? -7.458 -9.496 4.332 1.00 96.94 103 GLY A N 1
ATOM 811 C CA . GLY A 1 103 ? -6.579 -8.340 4.216 1.00 96.94 103 GLY A CA 1
ATOM 812 C C . GLY A 1 103 ? -5.113 -8.630 3.891 1.00 96.94 103 GLY A C 1
ATOM 813 O O . GLY A 1 103 ? -4.637 -9.772 3.797 1.00 96.94 103 GLY A O 1
ATOM 814 N N . GLY A 1 104 ? -4.360 -7.538 3.779 1.00 97.19 104 GLY A N 1
ATOM 815 C CA . GLY A 1 104 ? -2.943 -7.551 3.436 1.00 97.19 104 GLY A CA 1
ATOM 816 C C . GLY A 1 104 ? -2.711 -7.711 1.936 1.00 97.19 104 GLY A C 1
ATOM 817 O O . GLY A 1 104 ? -1.652 -8.191 1.531 1.00 97.19 104 GLY A O 1
ATOM 818 N N . TRP A 1 105 ? -3.694 -7.333 1.120 1.00 97.56 105 TRP A N 1
ATOM 819 C CA . TRP A 1 105 ? -3.604 -7.364 -0.333 1.00 97.56 105 TRP A CA 1
ATOM 820 C C . TRP A 1 105 ? -2.864 -6.136 -0.846 1.00 97.56 105 TRP A C 1
ATOM 822 O O . TRP A 1 105 ? -3.201 -5.011 -0.490 1.00 97.56 105 TRP A O 1
ATOM 832 N N . THR A 1 106 ? -1.875 -6.353 -1.710 1.00 97.19 106 THR A N 1
ATOM 833 C CA . THR A 1 106 ? -1.178 -5.285 -2.435 1.00 97.19 106 THR A CA 1
ATOM 834 C C . THR A 1 106 ? -1.779 -5.146 -3.828 1.00 97.19 106 THR A C 1
ATOM 836 O O . THR A 1 106 ? -1.681 -6.065 -4.643 1.00 97.19 106 THR A O 1
ATOM 839 N N . HIS A 1 107 ? -2.397 -4.003 -4.120 1.00 93.56 107 HIS A N 1
ATOM 840 C CA . HIS A 1 107 ? -2.926 -3.717 -5.451 1.00 93.56 107 HIS A CA 1
ATOM 841 C C . HIS A 1 107 ? -1.801 -3.259 -6.383 1.00 93.56 107 HIS A C 1
ATOM 843 O O . HIS A 1 107 ? -1.218 -2.199 -6.176 1.00 93.56 107 HIS A O 1
ATOM 849 N N . PHE A 1 108 ? -1.536 -4.031 -7.438 1.00 90.38 108 PHE A N 1
ATOM 850 C CA . PHE A 1 108 ? -0.596 -3.650 -8.503 1.00 90.38 108 PHE A CA 1
ATOM 851 C C . PHE A 1 108 ? -1.29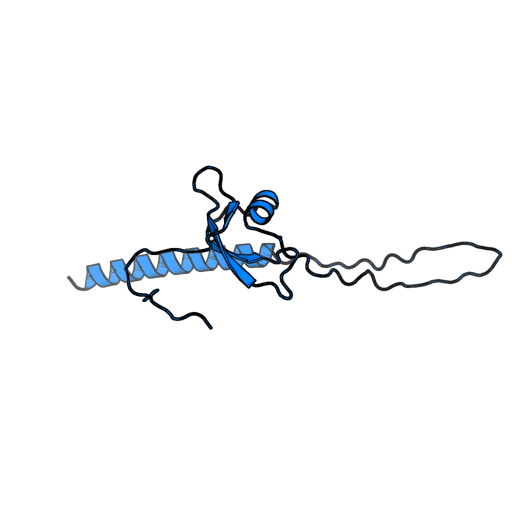8 -3.061 -9.739 1.00 90.38 108 PHE A C 1
ATOM 853 O O . PHE A 1 108 ? -0.677 -2.357 -10.527 1.00 90.38 108 PHE A O 1
ATOM 860 N N . GLN A 1 109 ? -2.594 -3.333 -9.922 1.00 90.56 109 GLN A N 1
ATOM 861 C CA . GLN A 1 109 ? -3.412 -2.761 -10.993 1.00 90.56 109 GLN A CA 1
ATOM 862 C C . GLN A 1 109 ? -4.865 -2.623 -10.511 1.00 90.56 109 GLN A C 1
ATOM 864 O O . GLN A 1 109 ? -5.397 -3.537 -9.877 1.00 90.56 109 GLN A O 1
ATOM 869 N N . LYS A 1 110 ? -5.503 -1.477 -10.786 1.00 87.56 110 LYS A N 1
ATOM 870 C CA . LYS A 1 110 ? -6.924 -1.224 -10.501 1.00 87.56 110 LYS A CA 1
ATOM 871 C C . LYS A 1 110 ? -7.577 -0.466 -11.663 1.00 87.56 110 LYS A C 1
ATOM 873 O O . LYS A 1 110 ? -7.030 0.524 -12.139 1.00 87.56 110 LYS A O 1
ATOM 878 N N . ARG A 1 111 ? -8.780 -0.890 -12.061 1.00 89.00 111 ARG A N 1
ATOM 879 C CA . ARG A 1 111 ? -9.676 -0.190 -13.002 1.00 89.00 111 ARG A CA 1
ATOM 880 C C . ARG A 1 111 ? -11.028 0.003 -12.334 1.00 89.00 111 ARG A C 1
ATOM 882 O O . ARG A 1 111 ? -11.510 -0.926 -11.690 1.00 89.00 111 ARG A O 1
ATOM 889 N N . PHE A 1 112 ? -11.623 1.184 -12.464 1.00 87.75 112 PHE A N 1
ATOM 890 C CA . PHE A 1 112 ? -12.923 1.466 -11.846 1.00 87.75 112 PHE A CA 1
ATOM 891 C C . PHE A 1 112 ? -13.834 2.341 -12.715 1.00 87.75 112 PHE A C 1
ATOM 893 O O . PHE A 1 112 ? -15.024 2.063 -12.778 1.00 87.75 112 PHE A O 1
ATOM 900 N N . ASP A 1 113 ? -13.293 3.340 -13.415 1.00 91.31 113 ASP A N 1
ATOM 901 C CA . ASP A 1 113 ? -14.075 4.300 -14.211 1.00 91.31 113 ASP A CA 1
ATOM 902 C C . ASP A 1 113 ? -13.651 4.393 -15.687 1.00 91.31 113 ASP A C 1
ATOM 904 O O . ASP A 1 113 ? -14.325 5.041 -16.481 1.00 91.31 113 ASP A O 1
ATOM 908 N N . GLY A 1 114 ? -12.542 3.751 -16.069 1.00 89.19 114 GLY A N 1
ATOM 909 C CA . GLY A 1 114 ? -12.015 3.818 -17.433 1.00 89.19 114 GLY A CA 1
ATOM 910 C C . GLY A 1 114 ? -11.377 5.162 -17.799 1.00 89.19 114 GLY A C 1
ATOM 911 O O . GLY A 1 114 ? -11.140 5.405 -18.976 1.00 89.19 114 GLY A O 1
ATOM 912 N N . SER A 1 115 ? -11.072 6.019 -16.819 1.00 92.44 115 SER A N 1
ATOM 913 C CA . SER A 1 115 ? -10.436 7.328 -17.042 1.00 92.44 115 SER A CA 1
ATOM 914 C C . SER A 1 1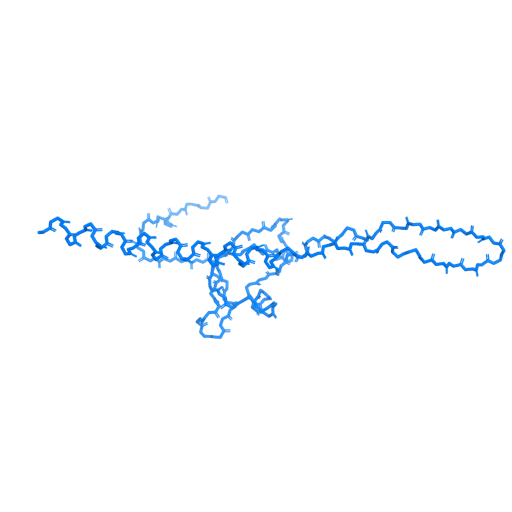15 ? -8.996 7.245 -17.561 1.00 92.44 115 SER A C 1
ATOM 916 O O . SER A 1 115 ? -8.483 8.208 -18.127 1.00 92.44 115 SER A O 1
ATOM 918 N N . GLN A 1 116 ? -8.340 6.098 -17.380 1.00 90.88 116 GLN A N 1
ATOM 919 C CA . GLN A 1 116 ? -6.950 5.873 -17.757 1.00 90.88 116 GLN A CA 1
ATOM 920 C C . GLN A 1 116 ? -6.862 4.948 -18.977 1.00 90.88 116 GLN A C 1
ATOM 922 O O . GLN A 1 116 ? -7.426 3.851 -18.961 1.00 90.88 116 GLN A O 1
ATOM 927 N N . ASP A 1 117 ? -6.106 5.360 -19.999 1.00 90.00 117 ASP A N 1
ATOM 928 C CA . ASP A 1 117 ? -5.715 4.483 -21.107 1.00 90.00 117 ASP A CA 1
ATOM 929 C C . ASP A 1 117 ? -4.552 3.571 -20.687 1.00 90.00 117 ASP A C 1
ATOM 931 O O . ASP A 1 117 ? -3.587 4.005 -20.056 1.00 90.00 117 ASP A O 1
ATOM 935 N N .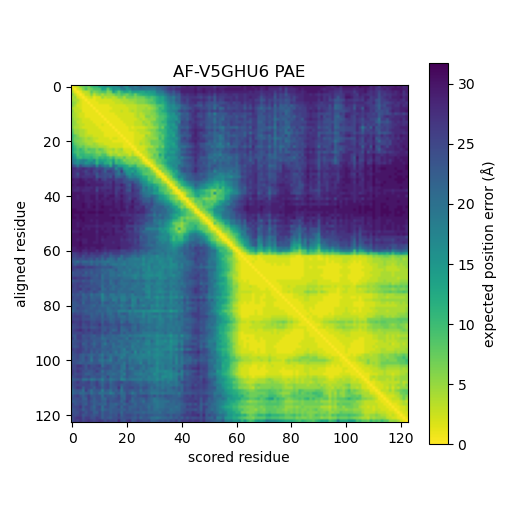 PHE A 1 118 ? -4.665 2.292 -21.034 1.00 90.25 118 PHE A N 1
ATOM 936 C CA . PHE A 1 118 ? -3.668 1.259 -20.756 1.00 90.25 118 PHE A CA 1
ATOM 937 C C . PHE A 1 118 ? -3.017 0.725 -22.035 1.00 90.25 118 PHE A C 1
ATOM 939 O O . PHE A 1 118 ? -2.123 -0.116 -21.941 1.00 90.25 118 PHE A O 1
ATOM 946 N N . TYR A 1 119 ? -3.452 1.175 -23.216 1.00 92.75 119 TYR A N 1
ATOM 947 C CA . TYR A 1 119 ? -2.823 0.834 -24.484 1.00 92.75 119 TYR A CA 1
ATOM 948 C C . TYR A 1 119 ? -1.567 1.689 -24.692 1.00 92.75 119 TYR A C 1
ATOM 950 O O . TYR A 1 119 ? -1.514 2.614 -25.498 1.00 92.75 119 TYR A O 1
ATOM 958 N N . LEU A 1 120 ? -0.538 1.383 -23.905 1.00 91.31 120 LEU A N 1
ATOM 959 C CA . LEU A 1 120 ? 0.759 2.046 -23.950 1.00 91.31 120 LEU A CA 1
ATOM 960 C C . LEU A 1 120 ? 1.783 1.126 -24.620 1.00 91.31 120 LEU A C 1
ATOM 962 O O . LEU A 1 120 ? 1.773 -0.089 -24.421 1.00 91.31 120 LEU A O 1
ATOM 966 N N . GLY A 1 121 ? 2.680 1.709 -25.415 1.00 93.88 121 GLY A N 1
ATOM 967 C CA . GLY A 1 121 ? 3.826 0.983 -25.957 1.00 93.88 121 GLY A CA 1
ATOM 968 C C . GLY A 1 121 ? 4.814 0.589 -24.858 1.00 93.88 121 GLY A C 1
ATOM 969 O O . GLY A 1 121 ? 4.910 1.258 -23.827 1.00 93.88 121 GLY A O 1
ATOM 970 N N . TRP A 1 122 ? 5.577 -0.476 -25.101 1.00 92.25 122 TRP A N 1
ATOM 971 C CA . TRP A 1 122 ? 6.738 -0.807 -24.275 1.00 92.25 122 TRP A CA 1
ATOM 972 C C . TRP A 1 122 ? 7.799 0.297 -24.372 1.00 92.25 122 TRP A C 1
ATOM 974 O O . TRP A 1 122 ? 7.993 0.882 -25.441 1.00 92.25 122 TRP A O 1
ATOM 984 N N . ARG A 1 123 ? 8.468 0.577 -23.254 1.00 76.06 123 ARG A N 1
ATOM 985 C CA . ARG A 1 123 ? 9.575 1.528 -23.134 1.00 76.06 123 ARG A CA 1
ATOM 986 C C . ARG A 1 123 ? 10.713 0.897 -22.356 1.00 76.06 123 ARG A C 1
ATOM 988 O O . ARG A 1 123 ? 10.400 0.073 -21.468 1.00 76.06 123 ARG A O 1
#

Secondary structure (DSSP, 8-state):
-HHHHHHHHHHHHHHHHHHHHHHHHHHHH------------EEEETTEEEE--PPPP-------SSHHHHHHTT--S-EEEEE--TT-SS-EEEEEESSGGGS-EEES---SSS-S-------